Protein AF-C0INW4-F1 (afdb_monomer)

Structure (mmCIF, N/CA/C/O backbone):
data_AF-C0INW4-F1
#
_entry.id   AF-C0INW4-F1
#
loop_
_atom_site.group_PDB
_atom_site.id
_atom_site.type_symbol
_atom_site.label_atom_id
_atom_site.label_alt_id
_atom_site.label_comp_id
_atom_site.label_asym_id
_atom_site.label_entity_id
_atom_site.label_seq_id
_atom_site.pdbx_PDB_ins_code
_atom_site.Cartn_x
_atom_site.Cartn_y
_atom_site.Cartn_z
_atom_site.occupancy
_atom_site.B_iso_or_equiv
_atom_site.auth_seq_id
_atom_site.auth_comp_id
_atom_site.auth_asym_id
_atom_site.auth_atom_id
_atom_site.pdbx_PDB_model_num
ATOM 1 N N . MET A 1 1 ? 0.353 -2.258 -20.047 1.00 62.16 1 MET A N 1
ATOM 2 C CA . MET A 1 1 ? 0.015 -1.042 -19.272 1.00 62.16 1 MET A CA 1
ATOM 3 C C . MET A 1 1 ? -0.009 0.155 -20.218 1.00 62.16 1 MET A C 1
ATOM 5 O O . MET A 1 1 ? 0.878 0.231 -21.061 1.00 62.16 1 MET A O 1
ATOM 9 N N . LYS A 1 2 ? -1.030 1.025 -20.162 1.00 69.06 2 LYS A N 1
ATOM 10 C CA . LYS A 1 2 ? -1.242 2.133 -21.122 1.00 69.06 2 LYS A CA 1
ATOM 11 C C . LYS A 1 2 ? -0.985 3.474 -20.431 1.00 69.06 2 LYS A C 1
ATOM 13 O O . LYS A 1 2 ? -1.541 3.719 -19.368 1.00 69.06 2 LYS A O 1
ATOM 18 N N . ARG A 1 3 ? -0.172 4.354 -21.031 1.00 77.06 3 ARG A N 1
ATOM 19 C CA . ARG A 1 3 ? 0.042 5.707 -20.492 1.00 77.06 3 ARG A CA 1
ATOM 20 C C . ARG A 1 3 ? -1.269 6.502 -20.524 1.00 77.06 3 ARG A C 1
ATOM 22 O O . ARG A 1 3 ? -1.939 6.518 -21.553 1.00 77.06 3 ARG A O 1
ATOM 29 N N . SER A 1 4 ? -1.616 7.160 -19.418 1.00 83.56 4 SER A N 1
ATOM 30 C CA . SER A 1 4 ? -2.809 8.009 -19.307 1.00 83.56 4 SER A CA 1
ATOM 31 C C . SER A 1 4 ? -2.567 9.449 -19.776 1.00 83.56 4 SER A C 1
ATOM 33 O O . SER A 1 4 ? -3.519 10.127 -20.150 1.00 83.56 4 SER A O 1
ATOM 35 N N . ARG A 1 5 ? -1.307 9.915 -19.772 1.00 83.38 5 ARG A N 1
ATOM 36 C CA . ARG A 1 5 ? -0.873 11.262 -20.188 1.00 83.38 5 ARG A CA 1
ATOM 37 C C . ARG A 1 5 ? 0.486 11.213 -20.893 1.00 83.38 5 ARG A C 1
ATOM 39 O O . ARG A 1 5 ? 1.207 10.219 -20.782 1.00 83.38 5 ARG A O 1
ATOM 46 N N . VAL A 1 6 ? 0.836 12.284 -21.609 1.00 82.31 6 VAL A N 1
ATOM 47 C CA . VAL A 1 6 ? 2.097 12.392 -22.372 1.00 82.31 6 VAL A CA 1
ATOM 48 C C . VAL A 1 6 ? 3.337 12.370 -21.471 1.00 82.31 6 VAL A C 1
ATOM 50 O O . VAL A 1 6 ? 4.348 11.766 -21.820 1.00 82.31 6 VAL A O 1
ATOM 53 N N . ASP A 1 7 ? 3.223 12.955 -20.284 1.00 83.50 7 ASP A N 1
ATOM 54 C CA . ASP A 1 7 ? 4.246 13.076 -19.246 1.00 83.50 7 ASP A CA 1
ATOM 55 C C . ASP A 1 7 ? 4.192 11.934 -18.215 1.00 83.50 7 ASP A C 1
ATOM 57 O O . ASP A 1 7 ? 4.854 11.985 -17.182 1.00 83.50 7 ASP A O 1
ATOM 61 N N . HIS A 1 8 ? 3.420 10.876 -18.481 1.00 82.88 8 HIS A N 1
ATOM 62 C CA . HIS A 1 8 ? 3.312 9.741 -17.571 1.00 82.88 8 HIS A CA 1
ATOM 63 C C . HIS A 1 8 ? 4.620 8.926 -17.547 1.00 82.88 8 HIS A C 1
ATOM 65 O O . HIS A 1 8 ? 4.902 8.145 -18.462 1.00 82.88 8 HIS A O 1
ATOM 71 N N . VAL A 1 9 ? 5.413 9.110 -16.486 1.00 85.06 9 VAL A N 1
ATOM 72 C CA . VAL A 1 9 ? 6.723 8.4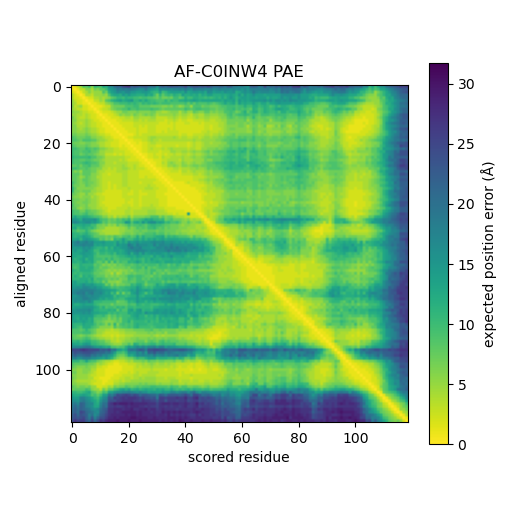58 -16.283 1.00 85.06 9 VAL A CA 1
ATOM 73 C C . VAL A 1 9 ? 6.674 7.200 -15.402 1.00 85.06 9 VAL A C 1
ATOM 75 O O . VAL A 1 9 ? 7.611 6.400 -15.425 1.00 85.06 9 VAL A O 1
ATOM 78 N N . GLY A 1 10 ? 5.588 7.000 -14.655 1.00 86.88 10 GLY A N 1
ATOM 79 C CA . GLY A 1 10 ? 5.431 5.907 -13.696 1.00 86.88 10 GLY A CA 1
ATOM 80 C C . GLY A 1 10 ? 4.123 5.995 -12.914 1.00 86.88 10 GLY A C 1
ATOM 81 O O . GLY A 1 10 ? 3.452 7.024 -12.950 1.00 86.88 10 GLY A O 1
ATOM 82 N N . GLU A 1 11 ? 3.804 4.944 -12.167 1.00 87.56 11 GLU A N 1
ATOM 83 C CA . GLU A 1 11 ? 2.643 4.879 -11.276 1.00 87.56 11 GLU A CA 1
ATOM 84 C C . GLU A 1 11 ? 3.060 4.790 -9.810 1.00 87.56 11 GLU A C 1
ATOM 86 O O . GLU A 1 11 ? 4.114 4.260 -9.468 1.00 87.56 11 GLU A O 1
ATOM 91 N N . ASN A 1 12 ? 2.191 5.286 -8.933 1.00 87.81 12 ASN A N 1
ATOM 92 C CA . ASN A 1 12 ? 2.275 5.029 -7.503 1.00 87.81 12 ASN A CA 1
ATOM 93 C C . ASN A 1 12 ? 1.213 3.997 -7.144 1.00 87.81 12 ASN A C 1
ATOM 95 O O . ASN A 1 12 ? 0.020 4.290 -7.200 1.00 87.81 12 ASN A O 1
ATOM 99 N N . VAL A 1 13 ? 1.651 2.802 -6.761 1.00 89.31 13 VAL A N 1
ATOM 100 C CA . VAL A 1 13 ? 0.772 1.786 -6.188 1.00 89.31 13 VAL A CA 1
ATOM 101 C C . VAL A 1 13 ? 0.826 1.928 -4.680 1.00 89.31 13 VAL A C 1
ATOM 103 O O . VAL A 1 13 ? 1.894 1.864 -4.073 1.00 89.31 13 VAL A O 1
ATOM 106 N N . ILE A 1 14 ? -0.332 2.140 -4.070 1.00 90.75 14 ILE A N 1
ATOM 107 C CA . ILE A 1 14 ? -0.453 2.258 -2.622 1.00 90.75 14 ILE A CA 1
ATOM 108 C C . ILE A 1 14 ? -1.189 1.030 -2.127 1.00 90.75 14 ILE A C 1
ATOM 110 O O . ILE A 1 14 ? -2.308 0.758 -2.558 1.00 90.75 14 ILE A O 1
ATOM 114 N N . VAL A 1 15 ? -0.537 0.276 -1.249 1.00 90.31 15 VAL A N 1
ATOM 115 C CA . VAL A 1 15 ? -1.112 -0.930 -0.657 1.00 90.31 15 VAL A CA 1
ATOM 116 C C . VAL A 1 15 ? -1.401 -0.635 0.802 1.00 90.31 15 VAL A C 1
ATOM 118 O O . VAL A 1 15 ? -0.503 -0.293 1.570 1.00 90.31 15 VAL A O 1
ATOM 121 N N . LEU A 1 16 ? -2.670 -0.759 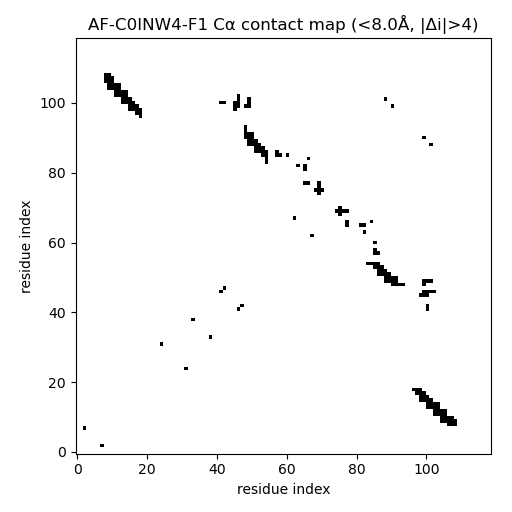1.169 1.00 89.69 16 LEU A N 1
ATOM 122 C CA . LEU A 1 16 ? -3.150 -0.613 2.531 1.00 89.69 16 LEU A CA 1
ATOM 123 C C . LEU A 1 16 ? -3.603 -1.982 3.031 1.00 89.69 16 LEU A C 1
ATOM 125 O O . LEU A 1 16 ? -4.510 -2.588 2.465 1.00 89.69 16 LEU A O 1
ATOM 129 N N . VAL A 1 17 ? -2.962 -2.459 4.092 1.00 87.44 17 VAL A N 1
ATOM 130 C CA . VAL A 1 17 ? -3.306 -3.707 4.769 1.00 87.44 17 VAL A CA 1
ATOM 131 C C . VAL A 1 17 ? -3.897 -3.356 6.125 1.00 87.44 17 VAL A C 1
ATOM 133 O O . VAL A 1 17 ? -3.231 -2.729 6.950 1.00 87.44 17 VAL A O 1
ATOM 136 N N . THR A 1 18 ? -5.143 -3.754 6.361 1.00 87.12 18 THR A N 1
ATOM 137 C CA . THR A 1 18 ? -5.850 -3.547 7.628 1.00 87.12 18 THR A CA 1
ATOM 138 C C . THR A 1 18 ? -6.219 -4.892 8.261 1.00 87.12 18 THR A C 1
ATOM 140 O O . THR A 1 18 ? -6.515 -5.845 7.543 1.00 87.12 18 THR A O 1
ATOM 143 N N . PRO A 1 19 ? -6.215 -5.001 9.604 1.00 85.81 19 PRO A N 1
ATOM 144 C CA . PRO A 1 19 ? -6.629 -6.225 10.300 1.00 85.81 19 PRO A CA 1
ATOM 145 C C . PRO A 1 19 ? -8.137 -6.491 10.174 1.00 85.81 19 PRO A C 1
ATOM 147 O O . PRO A 1 19 ? -8.583 -7.628 10.286 1.00 85.81 19 PRO A O 1
ATOM 150 N N . THR A 1 20 ? -8.920 -5.435 9.955 1.00 87.19 20 THR A N 1
ATOM 151 C CA . THR A 1 20 ? -10.371 -5.471 9.779 1.00 87.19 20 THR A CA 1
ATOM 152 C C . THR A 1 20 ? -10.745 -4.783 8.468 1.00 87.19 20 THR A C 1
ATOM 154 O O . THR A 1 20 ? -10.039 -3.853 8.058 1.00 87.19 20 THR A O 1
ATOM 157 N N . PRO A 1 21 ? -11.846 -5.186 7.811 1.00 89.88 21 PRO A N 1
ATOM 158 C CA . PRO A 1 21 ? -12.372 -4.462 6.658 1.00 89.88 21 PRO A CA 1
ATOM 159 C C . PRO A 1 21 ? -12.589 -2.978 6.972 1.00 89.88 21 PRO A C 1
ATOM 161 O O . PRO A 1 21 ? -12.989 -2.623 8.082 1.00 89.88 21 PRO A O 1
ATOM 164 N N . ILE A 1 22 ? -12.312 -2.115 5.996 1.00 89.56 22 ILE A N 1
ATOM 165 C CA . ILE A 1 22 ? -12.579 -0.679 6.100 1.00 89.56 22 ILE A CA 1
ATOM 166 C C . ILE A 1 22 ? -14.047 -0.450 5.751 1.00 89.56 22 ILE A C 1
ATOM 168 O O . ILE A 1 22 ? -14.507 -0.873 4.691 1.00 89.56 22 ILE A O 1
ATOM 172 N N . GLU A 1 23 ? -14.780 0.219 6.635 1.00 88.31 23 GLU A N 1
ATOM 173 C CA . GLU A 1 23 ? -16.181 0.555 6.399 1.00 88.31 23 GLU A CA 1
ATOM 174 C C . GLU A 1 23 ? -16.342 1.402 5.126 1.00 88.31 23 GLU A C 1
ATOM 176 O O . GLU A 1 23 ? -15.549 2.302 4.850 1.00 88.31 23 GLU A O 1
ATOM 181 N N . GLY A 1 24 ? -17.359 1.088 4.321 1.00 87.25 24 GLY A N 1
ATOM 182 C CA . GLY A 1 24 ? -17.617 1.776 3.053 1.00 87.25 24 GLY A CA 1
ATOM 183 C C . GLY A 1 24 ? -16.750 1.322 1.873 1.00 87.25 24 GLY A C 1
ATOM 184 O O . GLY A 1 24 ? -16.949 1.827 0.770 1.00 87.25 24 GLY A O 1
ATOM 185 N N . LEU A 1 25 ? -15.839 0.357 2.060 1.00 90.06 25 LEU A N 1
ATOM 186 C CA . LEU A 1 25 ? -15.090 -0.282 0.975 1.00 90.06 25 LEU A CA 1
ATOM 187 C C . LEU A 1 25 ? -15.416 -1.775 0.868 1.00 90.06 25 LEU A C 1
ATOM 189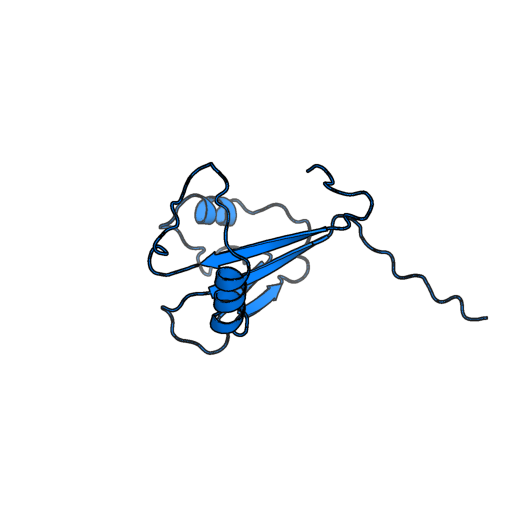 O O . LEU A 1 25 ? -15.387 -2.508 1.854 1.00 90.06 25 LEU A O 1
ATOM 193 N N . ALA A 1 26 ? -15.662 -2.245 -0.355 1.00 88.62 26 ALA A N 1
ATOM 194 C CA . ALA A 1 26 ? -15.847 -3.665 -0.654 1.00 88.62 26 ALA A CA 1
ATOM 195 C C . ALA A 1 26 ? -14.656 -4.232 -1.442 1.00 88.62 26 ALA A C 1
ATOM 197 O O . ALA A 1 26 ? -14.110 -3.569 -2.318 1.00 88.62 26 ALA A O 1
ATOM 198 N N . ILE A 1 27 ? -14.254 -5.479 -1.197 1.00 86.69 27 ILE A N 1
ATOM 199 C CA . ILE A 1 27 ? -13.268 -6.153 -2.057 1.00 86.69 27 ILE A CA 1
ATOM 200 C C . ILE A 1 27 ? -14.018 -6.681 -3.284 1.00 86.69 27 ILE A C 1
ATOM 202 O O . ILE A 1 27 ? -14.775 -7.644 -3.184 1.00 86.69 27 ILE A O 1
ATOM 206 N N . THR A 1 28 ? -13.848 -6.020 -4.429 1.00 89.56 28 THR A N 1
ATOM 207 C CA . THR A 1 28 ? -14.503 -6.376 -5.700 1.00 89.56 28 THR A CA 1
ATOM 208 C C . THR A 1 28 ? -13.506 -6.299 -6.856 1.00 89.56 28 THR A C 1
ATOM 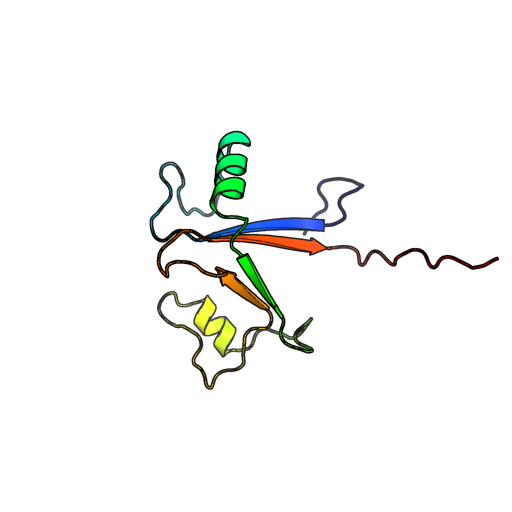210 O O . THR A 1 28 ? -12.404 -5.775 -6.701 1.00 89.56 28 THR A O 1
ATOM 213 N N . ASP A 1 29 ? -13.898 -6.789 -8.029 1.00 88.75 29 ASP A N 1
ATOM 214 C CA . ASP A 1 29 ? -13.146 -6.651 -9.280 1.00 88.75 29 ASP A CA 1
ATOM 215 C C . ASP A 1 29 ? -13.256 -5.244 -9.905 1.00 88.75 29 ASP A C 1
ATOM 217 O O . ASP A 1 29 ? -12.626 -4.961 -10.927 1.00 88.75 29 ASP A O 1
ATOM 221 N N . LYS A 1 30 ? -14.035 -4.341 -9.293 1.00 90.19 30 LYS A N 1
ATOM 222 C CA . LYS A 1 30 ? -14.265 -2.975 -9.769 1.00 90.19 30 LYS A CA 1
ATOM 223 C C . LYS A 1 30 ? -13.532 -1.948 -8.915 1.00 90.19 30 LYS A C 1
ATOM 225 O O . LYS A 1 30 ? -13.511 -2.006 -7.686 1.00 90.19 30 LYS A O 1
ATOM 230 N N . ALA A 1 31 ? -12.989 -0.938 -9.592 1.00 90.19 31 ALA A N 1
ATOM 231 C CA . ALA A 1 31 ? -12.410 0.222 -8.932 1.00 90.19 31 ALA A CA 1
ATOM 232 C C . ALA A 1 31 ? -13.489 1.003 -8.162 1.00 90.19 31 ALA A C 1
ATOM 234 O O . ALA A 1 31 ? -14.561 1.291 -8.696 1.00 90.19 31 ALA A O 1
ATOM 235 N N . GLN A 1 32 ? -13.178 1.382 -6.923 1.00 91.94 32 GLN A N 1
ATOM 236 C CA . GLN A 1 32 ? -13.994 2.275 -6.099 1.00 91.94 32 GLN A CA 1
ATOM 237 C C . GLN A 1 32 ? -13.274 3.609 -5.941 1.00 91.94 32 GLN A C 1
ATOM 239 O O . GLN A 1 32 ? -12.056 3.650 -5.762 1.00 91.94 32 GLN A O 1
ATOM 244 N N . ARG A 1 33 ? -14.022 4.711 -6.036 1.00 91.31 33 ARG A N 1
ATOM 245 C CA . ARG A 1 33 ? -13.459 6.052 -5.877 1.00 91.31 33 ARG A CA 1
ATOM 246 C C . ARG A 1 33 ? -13.300 6.367 -4.392 1.00 91.31 33 ARG A C 1
ATOM 248 O O . ARG A 1 33 ? -14.266 6.282 -3.643 1.00 91.31 33 ARG A O 1
ATOM 255 N N . LEU A 1 34 ? -12.098 6.778 -4.008 1.00 91.00 34 LEU A N 1
ATOM 256 C CA . LEU A 1 34 ? -11.785 7.299 -2.681 1.00 91.00 34 LEU A CA 1
ATOM 257 C C . LEU A 1 34 ? -11.735 8.832 -2.736 1.00 91.00 34 LEU A C 1
ATOM 259 O O . LEU A 1 34 ? -11.345 9.390 -3.764 1.00 91.00 34 LEU A O 1
ATOM 263 N N . SER A 1 35 ? -12.144 9.512 -1.663 1.00 93.31 35 SER A N 1
ATOM 264 C CA . SER A 1 35 ? -11.952 10.961 -1.551 1.00 93.31 35 SER A CA 1
ATOM 265 C C . SER A 1 35 ? -10.502 11.282 -1.177 1.00 93.31 35 SER A C 1
ATOM 267 O O . SER A 1 35 ? -9.847 10.529 -0.450 1.00 93.31 35 SER A O 1
ATOM 269 N N . ASP A 1 36 ? -10.012 12.429 -1.645 1.00 93.06 36 ASP A N 1
ATOM 270 C CA . ASP A 1 36 ? -8.644 12.874 -1.360 1.00 93.06 36 ASP A CA 1
ATOM 271 C C . ASP A 1 36 ? -8.432 13.113 0.146 1.00 93.06 36 ASP A C 1
ATOM 273 O O . ASP A 1 36 ? -7.364 12.825 0.682 1.00 93.06 36 ASP A O 1
ATOM 277 N N . GLU A 1 37 ? -9.471 13.568 0.853 1.00 94.31 37 GLU A N 1
ATOM 278 C CA . GLU A 1 37 ? -9.455 13.804 2.302 1.00 94.31 37 GLU A CA 1
ATOM 279 C C . GLU A 1 37 ? -9.290 12.506 3.099 1.00 94.31 37 GLU A C 1
ATOM 281 O O . GLU A 1 37 ? -8.440 12.420 3.989 1.00 94.31 37 GLU A O 1
ATOM 286 N N . THR A 1 38 ? -10.069 11.471 2.761 1.00 91.56 38 THR A N 1
ATOM 287 C CA . THR A 1 38 ? -9.962 10.158 3.406 1.00 91.56 38 THR A CA 1
ATOM 288 C C . THR A 1 38 ? -8.591 9.550 3.146 1.00 91.56 38 THR A C 1
ATOM 290 O O . THR A 1 38 ? -7.954 9.032 4.065 1.00 91.56 38 THR A O 1
ATOM 293 N N . PHE A 1 39 ? -8.104 9.665 1.912 1.00 91.50 39 PHE A N 1
ATOM 294 C CA . PHE A 1 39 ? -6.786 9.174 1.550 1.00 91.50 39 PHE A CA 1
ATOM 295 C C . PHE A 1 39 ? -5.661 9.887 2.326 1.00 91.50 39 PHE A C 1
ATOM 297 O O . PHE A 1 39 ? -4.800 9.225 2.911 1.00 91.50 39 PHE A O 1
ATOM 304 N N . ALA A 1 40 ? -5.698 11.220 2.405 1.00 92.25 40 ALA A N 1
ATOM 305 C CA . ALA A 1 40 ? -4.708 12.010 3.134 1.00 92.25 40 ALA A CA 1
ATOM 306 C C . ALA A 1 40 ? -4.678 11.674 4.635 1.00 92.25 40 ALA A C 1
ATOM 308 O O . ALA A 1 40 ? -3.604 11.619 5.244 1.00 92.25 40 ALA A O 1
ATOM 309 N N . LEU A 1 41 ? -5.844 11.406 5.235 1.00 91.88 41 LEU A N 1
ATOM 310 C CA . LEU A 1 41 ? -5.935 10.962 6.624 1.00 91.88 41 LEU A CA 1
ATOM 311 C C . LEU A 1 41 ? -5.222 9.619 6.827 1.00 91.88 41 LEU A C 1
ATOM 313 O O . LEU A 1 41 ? -4.408 9.490 7.740 1.00 91.88 41 LEU A O 1
ATOM 317 N N . TRP A 1 42 ? -5.479 8.636 5.962 1.00 91.06 42 TRP A N 1
ATOM 318 C CA . TRP A 1 42 ? -4.842 7.319 6.044 1.00 91.06 42 TRP A CA 1
ATOM 319 C C . TRP A 1 42 ? -3.330 7.386 5.849 1.00 91.06 42 TRP A C 1
ATOM 321 O O . TRP A 1 42 ? -2.584 6.744 6.590 1.00 91.06 42 TRP A O 1
ATOM 331 N N . GLU A 1 43 ? -2.863 8.196 4.899 1.00 89.69 43 GLU A N 1
ATOM 332 C CA . GLU A 1 43 ? -1.433 8.400 4.670 1.00 89.69 43 GLU A CA 1
ATOM 333 C C . GLU A 1 43 ? -0.750 8.985 5.912 1.00 89.69 43 GLU A C 1
ATOM 335 O O . GLU A 1 43 ? 0.276 8.466 6.357 1.00 89.69 43 GLU A O 1
ATOM 340 N N . LYS A 1 44 ? -1.357 10.003 6.535 1.00 88.50 44 LYS A N 1
ATOM 341 C CA . LYS A 1 44 ? -0.842 10.602 7.771 1.00 88.50 44 LYS A CA 1
ATOM 342 C C . LYS A 1 44 ? -0.833 9.610 8.937 1.00 88.50 44 LYS A C 1
ATOM 344 O O . LYS A 1 44 ? 0.113 9.604 9.724 1.00 88.50 44 LYS A O 1
ATOM 349 N N . SER A 1 45 ? -1.872 8.787 9.062 1.00 85.88 45 SER A N 1
ATOM 350 C CA . SER A 1 45 ? -2.021 7.846 10.174 1.00 85.88 45 SER A CA 1
ATOM 351 C C . SER A 1 45 ? -1.118 6.616 10.059 1.00 85.88 45 SER A C 1
ATOM 353 O O . SER A 1 45 ? -0.646 6.124 11.084 1.00 85.88 45 SER A O 1
ATOM 355 N N . TRP A 1 46 ? -0.876 6.106 8.846 1.00 86.44 46 TRP A N 1
ATOM 356 C CA . TRP A 1 46 ? -0.263 4.783 8.649 1.00 86.44 46 TRP A CA 1
ATOM 357 C C . TRP A 1 46 ? 0.980 4.774 7.748 1.00 86.44 46 TRP A C 1
ATOM 359 O O . TRP A 1 46 ? 1.742 3.808 7.794 1.00 86.44 46 TRP A O 1
ATOM 369 N N . GLY A 1 47 ? 1.233 5.832 6.970 1.00 78.75 47 GLY A N 1
ATOM 370 C CA . GLY A 1 47 ? 2.339 5.884 6.003 1.00 78.75 47 GLY A CA 1
ATOM 371 C C . GLY A 1 47 ? 3.727 6.103 6.618 1.00 78.75 47 GLY A C 1
ATOM 372 O O . GLY A 1 47 ? 4.729 5.652 6.071 1.00 78.75 47 GLY A O 1
ATOM 373 N N . ALA A 1 48 ? 3.823 6.741 7.790 1.00 73.00 48 ALA A N 1
ATOM 374 C CA . ALA A 1 48 ? 5.114 7.052 8.422 1.00 73.00 48 ALA A CA 1
ATOM 375 C C . ALA A 1 48 ? 5.828 5.832 9.041 1.00 73.00 48 ALA A C 1
ATOM 377 O O . ALA A 1 48 ? 6.981 5.928 9.461 1.00 73.00 48 ALA A O 1
ATOM 378 N N . GLN A 1 49 ? 5.150 4.686 9.140 1.00 71.19 49 GLN A N 1
ATOM 379 C CA . GLN A 1 49 ? 5.615 3.547 9.933 1.00 71.19 49 GLN A CA 1
ATOM 380 C C . GLN A 1 49 ? 6.166 2.395 9.092 1.00 71.19 49 GLN A C 1
ATOM 382 O O . GLN A 1 49 ? 6.312 1.300 9.623 1.00 71.19 49 GLN A O 1
ATOM 387 N N . THR A 1 50 ? 6.488 2.589 7.812 1.00 78.44 50 THR A N 1
ATOM 388 C CA . THR A 1 50 ? 6.928 1.486 6.940 1.00 78.44 50 THR A CA 1
ATOM 389 C C . THR A 1 50 ? 8.428 1.481 6.674 1.00 78.44 50 THR A C 1
ATOM 391 O O . THR A 1 50 ? 9.029 2.505 6.360 1.00 78.44 50 THR A O 1
ATOM 394 N N . GLY A 1 51 ? 9.044 0.311 6.793 1.00 80.94 51 GLY A N 1
ATOM 395 C CA . GLY A 1 51 ? 10.386 -0.005 6.331 1.00 80.94 51 GLY A CA 1
ATOM 396 C C . GLY A 1 51 ? 10.332 -0.874 5.079 1.00 80.94 51 GLY A C 1
ATOM 397 O O . GLY A 1 51 ? 9.318 -1.512 4.792 1.00 80.94 51 GLY A O 1
ATOM 398 N N . ARG A 1 52 ? 11.441 -0.890 4.343 1.00 84.69 52 ARG A N 1
ATOM 399 C CA . ARG A 1 52 ? 11.631 -1.665 3.118 1.00 84.69 52 ARG A CA 1
ATOM 400 C C . ARG A 1 52 ? 12.982 -2.366 3.198 1.00 84.69 52 ARG A C 1
ATOM 402 O O . ARG A 1 52 ? 13.981 -1.710 3.485 1.00 84.69 52 ARG A O 1
ATOM 409 N N . LEU A 1 53 ? 13.000 -3.671 2.966 1.00 81.88 53 LEU A N 1
ATOM 410 C CA . LEU A 1 53 ? 14.212 -4.464 2.785 1.00 81.88 53 LEU A CA 1
ATOM 411 C C . LEU A 1 53 ? 14.205 -4.996 1.359 1.00 81.88 53 LEU A C 1
ATOM 413 O O . LEU A 1 53 ? 13.212 -5.571 0.923 1.00 81.88 53 LEU A O 1
ATOM 417 N N . GLU A 1 54 ? 15.307 -4.798 0.651 1.00 79.75 54 GLU A N 1
ATOM 418 C CA . GLU A 1 54 ? 15.527 -5.373 -0.671 1.00 79.75 54 GLU A CA 1
ATOM 419 C C . GLU A 1 54 ? 16.528 -6.512 -0.563 1.00 79.75 54 GLU A C 1
ATOM 421 O O . GLU A 1 54 ? 17.564 -6.383 0.096 1.00 79.75 54 GLU A O 1
ATOM 426 N N . MET A 1 55 ? 16.245 -7.615 -1.243 1.00 77.38 55 MET A N 1
ATOM 427 C CA . MET A 1 55 ? 17.201 -8.691 -1.409 1.00 77.38 55 MET A CA 1
ATOM 428 C C . MET A 1 55 ? 18.346 -8.203 -2.293 1.00 77.38 55 MET A C 1
ATOM 430 O O . MET A 1 55 ? 18.144 -7.697 -3.402 1.00 77.38 55 MET A O 1
ATOM 434 N N . THR A 1 56 ? 19.579 -8.404 -1.832 1.00 72.06 56 THR A N 1
ATOM 435 C CA . THR A 1 56 ? 20.766 -8.133 -2.642 1.00 72.06 56 THR A CA 1
ATOM 436 C C . THR A 1 56 ? 20.692 -8.942 -3.939 1.00 72.06 56 THR A C 1
ATOM 438 O O . THR A 1 56 ? 20.564 -10.166 -3.915 1.00 72.06 56 THR A O 1
ATOM 441 N N . ASN A 1 57 ? 20.760 -8.262 -5.086 1.00 69.25 57 ASN A N 1
ATOM 442 C CA . ASN A 1 57 ? 20.617 -8.865 -6.418 1.00 69.25 57 ASN A CA 1
ATOM 443 C C . ASN A 1 57 ? 19.262 -9.574 -6.646 1.00 69.25 57 ASN A C 1
ATOM 445 O O . ASN A 1 57 ? 19.207 -10.590 -7.347 1.00 69.25 57 ASN A O 1
ATOM 449 N N . GLY A 1 58 ? 18.182 -9.095 -6.018 1.00 68.38 58 GLY A N 1
ATOM 450 C CA . GLY A 1 58 ? 16.818 -9.593 -6.229 1.00 68.38 58 GLY A CA 1
ATOM 451 C C . GLY A 1 58 ? 16.136 -9.056 -7.488 1.00 68.38 58 GLY A C 1
ATOM 452 O O . GLY A 1 58 ? 15.310 -9.754 -8.069 1.00 68.38 58 GLY A O 1
ATOM 453 N N . GLU A 1 59 ? 16.511 -7.854 -7.937 1.00 69.75 59 GLU A N 1
ATOM 454 C CA . GLU A 1 59 ? 15.857 -7.167 -9.055 1.00 69.75 59 GLU A CA 1
ATOM 455 C C . GLU A 1 59 ? 15.786 -8.018 -10.331 1.00 69.75 59 GLU A C 1
ATOM 457 O O . GLU A 1 59 ? 16.776 -8.593 -10.787 1.00 69.75 59 GLU A O 1
ATOM 462 N N . GLY A 1 60 ? 14.597 -8.060 -10.938 1.00 71.94 60 GLY A N 1
ATOM 463 C CA . GLY A 1 60 ? 14.366 -8.714 -12.227 1.00 71.94 60 GLY A CA 1
ATOM 464 C C . GLY A 1 60 ? 14.355 -10.243 -12.183 1.00 71.94 60 GLY A C 1
ATOM 465 O O . GLY A 1 60 ? 14.168 -10.869 -13.228 1.00 71.94 60 GLY A O 1
ATOM 466 N N . LYS A 1 61 ? 14.524 -10.863 -11.008 1.00 78.50 61 LYS A N 1
ATOM 467 C CA . LYS A 1 61 ? 14.377 -12.313 -10.871 1.00 78.50 61 LYS A CA 1
ATOM 468 C C . LYS A 1 61 ? 12.902 -12.716 -10.986 1.00 78.50 61 LYS A C 1
ATOM 470 O O . LYS A 1 61 ? 12.018 -11.974 -10.557 1.00 78.50 61 LYS A O 1
ATOM 475 N N . PRO A 1 62 ? 12.600 -13.895 -11.549 1.00 82.31 62 PRO A N 1
ATOM 476 C CA . PRO A 1 62 ? 11.247 -14.427 -11.498 1.00 82.31 62 PRO A CA 1
ATOM 477 C C . PRO A 1 62 ? 10.865 -14.759 -10.051 1.00 82.31 62 PRO A C 1
ATOM 479 O O . PRO A 1 62 ? 11.719 -15.154 -9.256 1.00 82.31 62 PRO A O 1
ATOM 482 N N . TRP A 1 63 ? 9.574 -14.654 -9.728 1.00 82.38 63 TRP A N 1
ATOM 483 C CA . TRP A 1 63 ? 9.056 -15.186 -8.468 1.00 82.38 63 TRP A CA 1
ATOM 484 C C . TRP A 1 63 ? 9.294 -16.692 -8.393 1.00 82.38 63 TRP A C 1
ATOM 486 O O . TRP A 1 63 ? 8.967 -17.440 -9.327 1.00 82.38 63 TRP A O 1
ATOM 496 N N . THR A 1 64 ? 9.835 -17.123 -7.263 1.00 86.88 64 THR A N 1
ATOM 497 C CA . THR A 1 64 ? 10.003 -18.523 -6.894 1.00 86.88 64 THR A CA 1
ATOM 498 C C . THR A 1 64 ? 8.644 -19.212 -6.770 1.00 86.88 64 THR A C 1
ATOM 500 O O . THR A 1 64 ? 7.588 -18.581 -6.657 1.00 86.88 64 THR A O 1
ATOM 503 N N . ARG A 1 65 ? 8.647 -20.547 -6.804 1.00 88.00 65 ARG A N 1
ATOM 504 C CA . ARG A 1 65 ? 7.419 -21.329 -6.613 1.00 88.00 65 ARG A CA 1
ATOM 505 C C . ARG A 1 65 ? 6.828 -21.089 -5.221 1.00 88.00 65 ARG A C 1
ATOM 507 O O . ARG A 1 65 ? 5.621 -20.941 -5.096 1.00 88.00 65 ARG A O 1
ATOM 514 N N . GLN A 1 66 ? 7.685 -21.005 -4.210 1.00 88.50 66 GLN A N 1
ATOM 515 C CA . GLN A 1 66 ? 7.326 -20.776 -2.815 1.00 88.50 66 GLN A CA 1
ATOM 516 C C . GLN A 1 66 ? 6.651 -19.413 -2.633 1.00 88.50 66 GLN A C 1
ATOM 518 O O . GLN A 1 66 ? 5.584 -19.347 -2.028 1.00 88.50 66 GLN A O 1
ATOM 523 N N . GLU A 1 67 ? 7.200 -18.350 -3.236 1.00 84.38 67 GLU A N 1
ATOM 524 C CA . GLU A 1 67 ? 6.577 -17.017 -3.237 1.00 84.38 67 GLU A CA 1
ATOM 525 C C . GLU A 1 67 ? 5.196 -17.038 -3.905 1.00 84.38 67 GLU A C 1
ATOM 527 O O . GLU A 1 67 ? 4.240 -16.484 -3.366 1.00 84.38 67 GLU A O 1
ATOM 532 N N . LYS A 1 68 ? 5.061 -17.716 -5.053 1.00 84.69 68 LYS A N 1
ATOM 533 C CA . LYS A 1 68 ? 3.766 -17.848 -5.744 1.00 84.69 68 LYS A CA 1
ATOM 534 C C . LYS A 1 68 ? 2.742 -18.608 -4.904 1.00 84.69 68 LYS A C 1
ATOM 536 O O . LYS A 1 68 ? 1.585 -18.207 -4.848 1.00 84.69 68 LYS A O 1
ATOM 541 N N . GLU A 1 69 ? 3.156 -19.692 -4.254 1.00 86.62 69 GLU A N 1
ATOM 542 C CA . GLU A 1 69 ? 2.282 -20.503 -3.404 1.00 86.62 69 GLU A CA 1
ATOM 543 C C . GLU A 1 69 ? 1.851 -19.750 -2.139 1.00 86.62 69 GLU A C 1
ATOM 545 O O . GLU A 1 69 ? 0.684 -19.834 -1.759 1.00 86.62 69 GLU A O 1
ATOM 550 N N . ALA A 1 70 ? 2.757 -18.993 -1.511 1.00 85.06 70 ALA A N 1
ATOM 551 C CA . ALA A 1 70 ? 2.434 -18.134 -0.371 1.00 85.06 70 ALA A CA 1
ATOM 552 C C . ALA A 1 70 ? 1.515 -16.967 -0.776 1.00 85.06 70 ALA A C 1
ATOM 554 O O . ALA A 1 70 ? 0.584 -16.627 -0.056 1.00 85.06 70 ALA A O 1
ATOM 555 N N . GLY A 1 71 ? 1.718 -16.388 -1.964 1.00 80.94 71 GLY A N 1
ATOM 556 C CA . GLY A 1 71 ? 0.854 -15.326 -2.487 1.00 80.94 71 GLY A CA 1
ATOM 557 C C . GLY A 1 71 ? -0.545 -15.801 -2.904 1.00 80.94 71 GLY A C 1
ATOM 558 O O . GLY A 1 71 ? -1.495 -15.026 -2.840 1.00 80.94 71 GLY A O 1
ATOM 559 N N . ALA A 1 72 ? -0.690 -17.060 -3.329 1.00 82.75 72 ALA A N 1
ATOM 560 C CA . ALA A 1 72 ? -1.966 -17.619 -3.784 1.00 82.75 72 ALA A CA 1
ATOM 561 C C . ALA A 1 72 ? -2.852 -18.154 -2.645 1.00 82.75 72 ALA A C 1
ATOM 563 O O . ALA A 1 72 ? -4.065 -18.270 -2.822 1.00 82.75 72 ALA A O 1
ATOM 564 N N . ASN A 1 73 ? -2.270 -18.502 -1.494 1.00 77.56 73 ASN A N 1
ATOM 565 C CA . ASN A 1 73 ? -2.987 -19.081 -0.361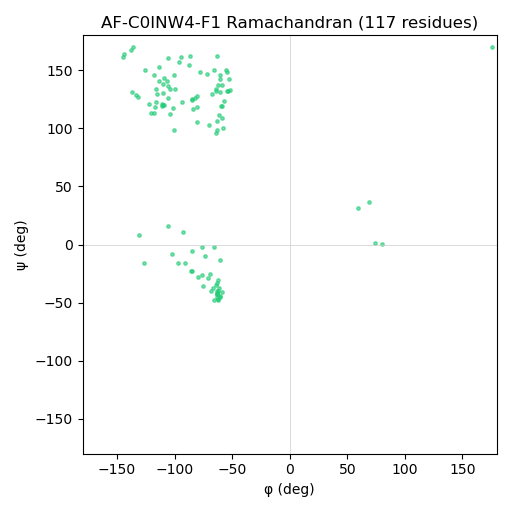 1.00 77.56 73 ASN A CA 1
ATOM 566 C C . ASN A 1 73 ? -2.838 -18.197 0.884 1.00 77.56 73 ASN A C 1
ATOM 568 O O . ASN A 1 73 ? -1.770 -18.139 1.484 1.00 77.56 73 ASN A O 1
ATOM 572 N N . SER A 1 74 ? -3.944 -17.599 1.335 1.00 69.31 74 SER A N 1
ATOM 573 C CA . SER A 1 74 ? -3.996 -16.693 2.494 1.00 69.31 74 SER A CA 1
ATOM 574 C C . SER A 1 74 ? -3.568 -17.314 3.832 1.00 69.31 74 SER A C 1
ATOM 576 O O . SER A 1 74 ? -3.349 -16.585 4.796 1.00 69.31 74 SER A O 1
ATOM 578 N N . THR A 1 75 ? -3.447 -18.642 3.910 1.00 77.69 75 THR A N 1
ATOM 579 C CA . THR A 1 75 ? -3.016 -19.373 5.116 1.00 77.69 75 THR A CA 1
ATOM 580 C C . THR A 1 75 ? -1.566 -19.850 5.062 1.00 77.69 75 THR A C 1
ATOM 582 O O . THR A 1 75 ? -1.039 -20.328 6.068 1.00 77.69 75 THR A O 1
ATOM 585 N N . ARG A 1 76 ? -0.897 -19.723 3.910 1.00 81.75 76 ARG A N 1
ATOM 586 C CA . ARG A 1 76 ? 0.500 -20.119 3.748 1.00 81.75 76 ARG A CA 1
ATOM 587 C C . ARG A 1 76 ? 1.403 -18.893 3.802 1.00 81.75 76 ARG A C 1
ATOM 589 O O . ARG A 1 76 ? 1.392 -18.067 2.899 1.00 81.75 76 ARG A O 1
ATOM 596 N N . SER A 1 77 ? 2.281 -18.862 4.792 1.00 82.25 77 SER A N 1
ATOM 597 C CA . SER A 1 77 ? 3.422 -17.943 4.819 1.00 82.25 77 SER A CA 1
ATOM 598 C C . SER A 1 77 ? 4.681 -18.620 4.284 1.00 82.25 77 SER A C 1
ATOM 600 O O . SER A 1 77 ? 4.790 -19.849 4.324 1.00 82.25 77 SER A O 1
ATOM 602 N N . LEU A 1 78 ? 5.639 -17.813 3.818 1.00 82.31 78 LEU A N 1
ATOM 603 C CA . LEU A 1 78 ? 6.994 -18.295 3.559 1.00 82.31 78 LEU A CA 1
ATOM 604 C C . LEU A 1 78 ? 7.632 -18.784 4.860 1.00 82.31 78 LEU A C 1
ATOM 606 O O . LEU A 1 78 ? 7.498 -18.143 5.907 1.00 82.31 78 LEU A O 1
ATOM 610 N N . LYS A 1 79 ? 8.310 -19.922 4.780 1.00 85.50 79 LYS A N 1
ATOM 611 C CA . LYS A 1 79 ? 9.081 -20.498 5.882 1.00 85.50 79 LYS A CA 1
ATOM 612 C C . LYS A 1 79 ? 10.499 -19.934 5.902 1.00 85.50 79 LYS A C 1
ATOM 614 O O . LYS A 1 79 ? 10.981 -19.397 4.911 1.00 85.50 79 LYS A O 1
ATOM 619 N N . GLU A 1 80 ? 11.170 -20.079 7.039 1.00 81.19 80 GLU A N 1
ATOM 620 C CA . GLU A 1 80 ? 12.543 -19.596 7.239 1.00 81.19 80 GLU A CA 1
ATOM 621 C C . GLU A 1 80 ? 13.564 -20.270 6.305 1.00 81.19 80 GLU A C 1
ATOM 623 O O . GLU A 1 80 ? 14.538 -19.641 5.904 1.00 81.19 80 GLU A O 1
ATOM 628 N N . ASP A 1 81 ? 13.327 -21.529 5.928 1.00 85.19 81 ASP A N 1
ATOM 629 C CA . ASP A 1 81 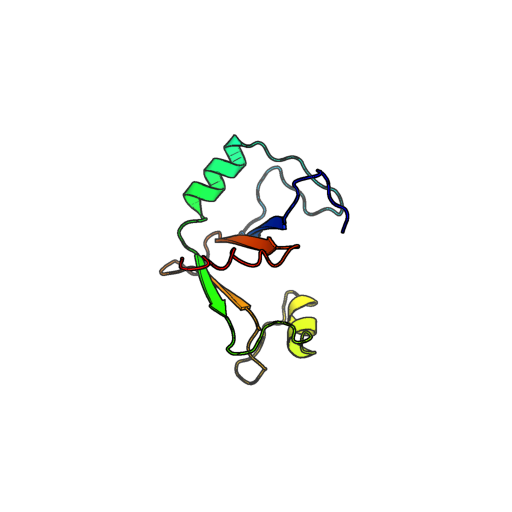? 14.171 -22.308 5.017 1.00 85.19 81 ASP A CA 1
ATOM 630 C C . ASP A 1 81 ? 13.862 -22.062 3.529 1.00 85.19 81 ASP A C 1
ATOM 632 O O . ASP A 1 81 ? 14.565 -22.570 2.650 1.00 85.19 81 ASP A O 1
ATOM 636 N N . GLU A 1 82 ? 12.821 -21.283 3.223 1.00 86.00 82 GLU A N 1
ATOM 637 C CA . GLU A 1 82 ? 12.461 -20.917 1.857 1.00 86.00 82 GLU A CA 1
ATOM 638 C C . GLU A 1 82 ? 13.218 -19.654 1.400 1.00 86.00 82 GLU A C 1
ATOM 640 O O . GLU A 1 82 ? 13.618 -18.823 2.219 1.00 86.00 82 GLU A O 1
ATOM 645 N N . PRO A 1 83 ? 13.434 -19.473 0.081 1.00 82.00 83 PRO A N 1
ATOM 646 C CA . PRO A 1 83 ? 14.099 -18.281 -0.432 1.00 82.00 83 PRO A CA 1
ATOM 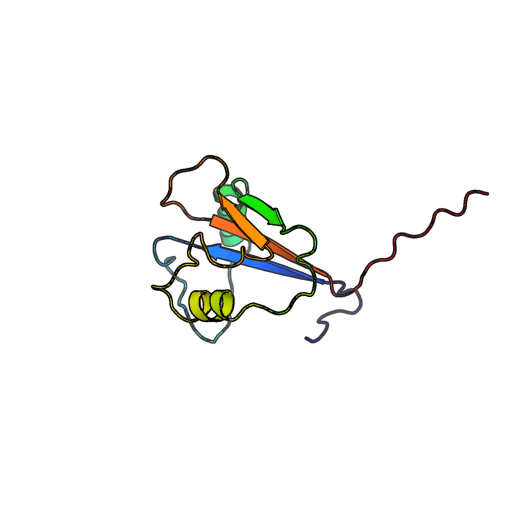647 C C . PRO A 1 83 ? 13.413 -16.997 0.043 1.00 82.00 83 PRO A C 1
ATOM 649 O O . PRO A 1 83 ? 12.194 -16.855 -0.074 1.00 82.00 83 PRO A O 1
ATOM 652 N N . ALA A 1 84 ? 14.211 -16.051 0.544 1.00 78.75 84 ALA A N 1
ATOM 653 C CA . ALA A 1 84 ? 13.703 -14.760 0.982 1.00 78.75 84 ALA A CA 1
ATOM 654 C C . ALA A 1 84 ? 13.025 -14.009 -0.184 1.00 78.75 84 ALA A C 1
ATOM 656 O O . ALA A 1 84 ? 13.536 -14.051 -1.310 1.00 78.75 84 ALA A O 1
ATOM 657 N N . PRO A 1 85 ? 11.920 -13.285 0.080 1.00 79.62 85 PRO A N 1
ATOM 658 C CA . PRO A 1 85 ? 11.303 -12.414 -0.906 1.00 79.62 85 PRO A CA 1
ATOM 659 C C . PRO A 1 85 ? 12.288 -11.409 -1.482 1.00 79.62 85 PRO A C 1
ATOM 661 O O . PRO A 1 85 ? 13.156 -10.898 -0.771 1.00 79.62 85 PRO A O 1
ATOM 664 N N . GLN A 1 86 ? 12.083 -11.041 -2.746 1.00 82.12 86 GLN A N 1
ATOM 665 C CA . GLN A 1 86 ? 12.874 -9.978 -3.374 1.00 82.12 86 GLN A CA 1
ATOM 666 C C . GLN A 1 86 ? 12.759 -8.650 -2.624 1.00 82.12 86 GLN A C 1
ATOM 668 O O . GLN A 1 86 ? 13.762 -7.974 -2.428 1.00 82.12 86 GLN A O 1
ATOM 673 N N . THR A 1 87 ? 11.554 -8.308 -2.171 1.00 82.44 87 THR A N 1
ATOM 674 C CA . THR A 1 87 ? 11.282 -7.077 -1.433 1.00 82.44 87 THR A CA 1
ATOM 675 C C . THR A 1 87 ? 10.360 -7.382 -0.262 1.00 82.44 87 THR A C 1
ATOM 677 O O . THR A 1 87 ? 9.311 -8.002 -0.435 1.00 82.44 87 THR A O 1
ATOM 680 N N . ILE A 1 88 ? 10.716 -6.902 0.928 1.00 83.62 88 ILE A N 1
ATOM 681 C CA . ILE A 1 88 ? 9.881 -6.980 2.127 1.00 83.62 88 ILE A CA 1
ATOM 682 C C . ILE A 1 88 ? 9.528 -5.565 2.562 1.00 83.62 88 ILE A C 1
ATOM 684 O O . ILE A 1 88 ? 10.407 -4.762 2.875 1.00 83.62 88 ILE A O 1
ATOM 688 N N . TYR A 1 89 ? 8.232 -5.283 2.650 1.00 84.88 89 TYR A N 1
ATOM 689 C CA . TYR A 1 89 ? 7.728 -4.110 3.352 1.00 84.88 89 TYR A CA 1
ATOM 690 C C . TYR A 1 89 ? 7.254 -4.522 4.743 1.00 84.88 89 TYR A C 1
ATOM 692 O O . TYR A 1 89 ? 6.563 -5.526 4.898 1.00 84.88 89 TYR A O 1
ATOM 700 N N . TYR A 1 90 ? 7.628 -3.759 5.763 1.00 79.25 90 TYR A N 1
ATOM 701 C CA . TYR A 1 90 ? 7.325 -4.096 7.153 1.00 79.25 90 TYR A CA 1
ATOM 702 C C . TYR A 1 90 ? 7.047 -2.844 7.977 1.00 79.25 90 TYR A C 1
ATOM 704 O O . TYR A 1 90 ? 7.426 -1.740 7.596 1.00 79.25 90 TYR A O 1
ATOM 712 N N . ARG A 1 91 ? 6.404 -2.997 9.135 1.00 77.38 91 ARG A N 1
ATOM 713 C CA . ARG A 1 91 ? 6.151 -1.879 10.050 1.00 77.38 91 ARG A CA 1
ATOM 714 C C . ARG A 1 91 ? 7.369 -1.649 10.957 1.00 77.38 91 ARG A C 1
ATOM 716 O O . ARG A 1 91 ? 7.810 -2.568 11.644 1.00 77.38 91 ARG A O 1
ATOM 723 N N . ARG A 1 92 ? 7.924 -0.436 10.989 1.00 72.56 92 ARG A N 1
ATOM 724 C CA . ARG A 1 92 ? 9.024 -0.046 11.887 1.00 72.56 92 ARG A CA 1
ATOM 725 C C . ARG A 1 92 ? 8.462 0.279 13.273 1.00 72.56 92 ARG A C 1
ATOM 727 O O . ARG A 1 92 ? 7.685 1.215 13.417 1.00 72.56 92 ARG A O 1
ATOM 734 N N . GLY A 1 93 ? 8.885 -0.477 14.289 1.00 66.38 93 GLY A N 1
ATOM 735 C CA . GLY A 1 93 ? 8.711 -0.114 15.703 1.00 66.38 93 GLY A CA 1
ATOM 736 C C . GLY A 1 93 ? 7.277 -0.132 16.242 1.00 66.38 93 GLY A C 1
ATOM 737 O O . GLY A 1 93 ? 6.941 0.729 17.048 1.00 66.38 93 GLY A O 1
ATOM 738 N N . ALA A 1 94 ? 6.416 -1.062 15.815 1.00 59.69 94 ALA A N 1
ATOM 739 C CA . ALA A 1 94 ? 4.990 -0.974 16.128 1.00 59.69 94 ALA A CA 1
ATOM 740 C C . ALA A 1 94 ? 4.307 -2.294 16.532 1.00 59.69 94 ALA A C 1
ATOM 742 O O . ALA A 1 94 ? 4.864 -3.375 16.347 1.00 59.69 94 ALA A O 1
ATOM 743 N N . SER A 1 95 ? 3.080 -2.199 17.075 1.00 59.56 95 SER A N 1
ATOM 744 C CA . SER A 1 95 ? 2.273 -3.362 17.477 1.00 59.56 95 SER A CA 1
ATOM 745 C C . SER A 1 95 ? 1.960 -4.274 16.283 1.00 59.56 95 SER A C 1
ATOM 747 O O . SER A 1 95 ? 1.754 -3.807 15.159 1.00 59.56 95 SER A O 1
ATOM 749 N N . LYS A 1 96 ? 1.891 -5.587 16.533 1.00 65.69 96 LYS A N 1
ATOM 750 C CA . LYS A 1 96 ? 1.701 -6.631 15.508 1.00 65.69 96 LYS A CA 1
ATOM 751 C C . LYS A 1 96 ? 0.334 -6.598 14.796 1.00 65.69 96 LYS A C 1
ATOM 753 O O . LYS A 1 96 ? 0.096 -7.433 13.935 1.00 65.69 96 LYS A O 1
ATOM 758 N N . THR A 1 97 ? -0.569 -5.686 15.163 1.00 72.38 97 THR A N 1
ATOM 759 C CA . THR A 1 97 ? -2.002 -5.769 14.822 1.00 72.38 97 THR A CA 1
ATOM 760 C C . THR A 1 97 ? -2.600 -4.487 14.232 1.00 72.38 97 THR A C 1
ATOM 762 O O . THR A 1 97 ? -3.812 -4.407 14.079 1.00 72.38 97 THR A O 1
ATOM 765 N N . GLY A 1 98 ? -1.795 -3.468 13.913 1.00 78.38 98 GLY A N 1
ATOM 766 C CA . GLY A 1 98 ? -2.291 -2.207 13.339 1.00 78.38 98 GLY A CA 1
ATOM 767 C C . GLY A 1 98 ? -2.240 -2.156 11.804 1.00 78.38 98 GLY A C 1
ATOM 768 O O . GLY A 1 98 ? -1.468 -2.910 11.209 1.00 78.38 98 GLY A O 1
ATOM 769 N N . PRO A 1 99 ? -3.002 -1.249 11.162 1.00 86.56 99 PRO A N 1
ATOM 770 C CA . PRO A 1 99 ? -2.907 -0.995 9.727 1.00 86.56 99 PRO A CA 1
ATOM 771 C C . PRO A 1 99 ? -1.498 -0.623 9.255 1.00 86.56 99 PRO A C 1
ATOM 773 O O . PRO A 1 99 ? -0.728 0.011 9.982 1.00 86.56 99 PRO A O 1
ATOM 776 N N . VAL A 1 100 ? -1.193 -0.977 8.008 1.00 87.44 100 VAL A N 1
ATOM 777 C CA . VAL A 1 100 ? 0.061 -0.649 7.322 1.00 87.44 100 VAL A CA 1
ATOM 778 C C . VAL A 1 100 ? -0.256 -0.097 5.939 1.00 87.44 100 VAL A C 1
ATOM 780 O O . VAL A 1 100 ? -0.954 -0.746 5.166 1.00 87.44 100 VAL A O 1
ATOM 783 N N . LEU A 1 101 ? 0.289 1.078 5.617 1.00 89.75 101 LEU A N 1
ATOM 784 C CA . LEU A 1 101 ? 0.170 1.698 4.299 1.00 89.75 101 LEU A CA 1
ATOM 785 C C . LEU A 1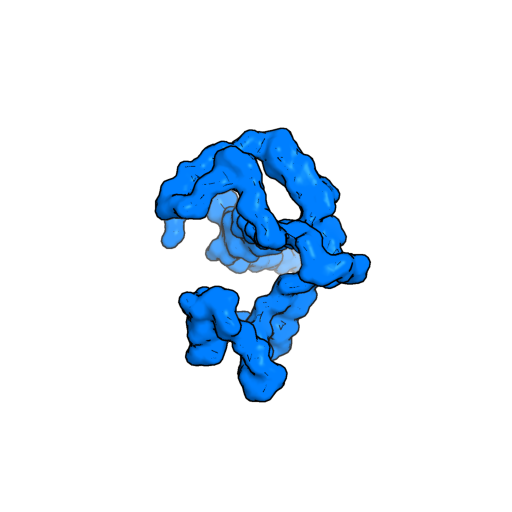 101 ? 1.555 1.829 3.674 1.00 89.75 101 LEU A C 1
ATOM 787 O O . LEU A 1 101 ? 2.403 2.535 4.209 1.00 89.75 101 LEU A O 1
ATOM 791 N N . VAL A 1 102 ? 1.773 1.172 2.538 1.00 89.75 102 VAL A N 1
ATOM 792 C CA . VAL A 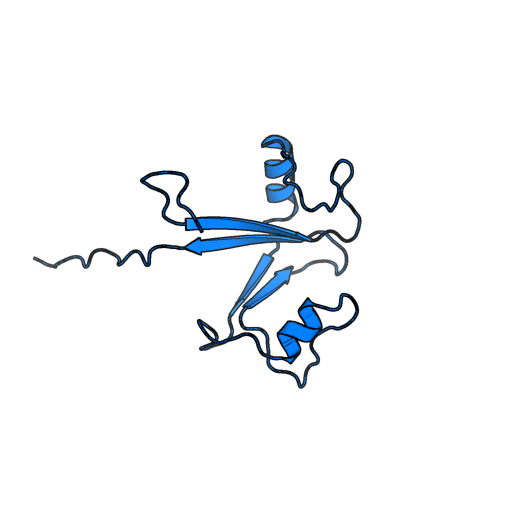1 102 ? 3.034 1.231 1.786 1.00 89.75 102 VAL A CA 1
ATOM 793 C C . VAL A 1 102 ? 2.823 1.928 0.449 1.00 89.75 102 VAL A C 1
ATOM 795 O O . VAL A 1 102 ? 1.815 1.713 -0.224 1.00 89.75 102 VAL A O 1
ATOM 798 N N . ARG A 1 103 ? 3.802 2.741 0.047 1.00 88.25 103 ARG A N 1
ATOM 799 C CA . ARG A 1 103 ? 3.873 3.347 -1.286 1.00 88.25 103 ARG A CA 1
ATOM 800 C C . ARG A 1 103 ? 4.944 2.637 -2.108 1.00 88.25 103 ARG A C 1
ATOM 802 O O . ARG A 1 103 ? 6.097 2.541 -1.689 1.00 88.25 103 ARG A O 1
ATOM 809 N N . VAL A 1 104 ? 4.548 2.161 -3.280 1.00 87.19 104 VAL A N 1
ATOM 810 C CA . VAL A 1 104 ? 5.409 1.494 -4.252 1.00 87.19 104 VAL A CA 1
ATOM 811 C C . VAL A 1 104 ? 5.426 2.327 -5.525 1.00 87.19 104 VAL A C 1
ATOM 813 O O . VAL A 1 104 ? 4.418 2.459 -6.216 1.00 87.19 104 VAL A O 1
ATOM 816 N N . GLU A 1 105 ? 6.584 2.896 -5.834 1.00 85.94 105 GLU A N 1
ATOM 817 C CA . GLU A 1 105 ? 6.801 3.628 -7.078 1.00 85.94 105 GLU A CA 1
ATOM 818 C C . GLU A 1 105 ? 7.164 2.650 -8.199 1.00 85.94 105 GLU A C 1
ATOM 820 O O . GLU A 1 105 ? 8.199 1.984 -8.156 1.00 85.94 105 GLU A O 1
ATOM 825 N N . LEU A 1 106 ? 6.313 2.573 -9.218 1.00 83.31 106 LEU A N 1
ATOM 826 C CA . LEU A 1 106 ? 6.535 1.800 -10.432 1.00 83.31 106 LEU A CA 1
ATOM 827 C C . LEU A 1 106 ? 7.007 2.739 -11.541 1.00 83.31 106 LEU A C 1
ATOM 829 O O . LEU A 1 106 ? 6.210 3.415 -12.186 1.00 83.31 106 LEU A O 1
ATOM 833 N N . GLN A 1 107 ? 8.315 2.793 -11.777 1.00 80.19 107 GLN A N 1
ATOM 834 C CA . GLN A 1 107 ? 8.887 3.628 -12.835 1.00 80.19 107 GLN A CA 1
ATOM 835 C C . GLN A 1 107 ? 8.862 2.894 -14.183 1.00 80.19 107 GLN A C 1
ATOM 837 O O . GLN A 1 107 ? 9.419 1.805 -14.315 1.00 80.19 107 GLN A O 1
ATOM 842 N N . TYR A 1 108 ? 8.257 3.501 -15.210 1.00 72.50 108 TYR A N 1
ATOM 843 C CA . TYR A 1 108 ? 8.219 2.934 -16.570 1.00 72.50 108 TYR A CA 1
ATOM 844 C C . TYR A 1 108 ? 9.379 3.381 -17.445 1.00 72.50 108 TYR A C 1
ATOM 846 O O . TYR A 1 108 ? 9.637 2.796 -18.496 1.00 72.50 108 TYR A O 1
ATOM 854 N N . ILE A 1 109 ? 10.071 4.436 -17.028 1.00 64.50 109 ILE A N 1
ATOM 855 C CA . ILE A 1 109 ? 11.240 4.964 -17.708 1.00 64.50 109 ILE A CA 1
ATOM 856 C C . ILE A 1 109 ? 12.371 4.943 -16.689 1.00 64.50 109 ILE A C 1
ATOM 858 O O . ILE A 1 109 ? 12.286 5.600 -15.656 1.00 64.50 109 ILE A O 1
ATOM 862 N N . ARG A 1 110 ? 13.459 4.219 -16.988 1.00 56.25 110 ARG A N 1
ATOM 863 C CA . ARG A 1 110 ? 14.740 4.485 -16.325 1.00 56.25 110 ARG A CA 1
ATOM 864 C C . ARG A 1 110 ? 15.154 5.887 -16.742 1.00 56.25 110 ARG A C 1
ATOM 866 O O . ARG A 1 110 ? 15.708 6.067 -17.828 1.00 56.25 110 ARG A O 1
ATOM 873 N N . THR A 1 111 ? 14.859 6.882 -15.917 1.00 48.97 111 THR A N 1
ATOM 874 C CA . THR A 1 111 ? 15.365 8.234 -16.126 1.00 48.97 111 THR A CA 1
ATOM 875 C C . THR A 1 111 ? 16.883 8.155 -16.008 1.00 48.97 111 THR A C 1
ATOM 877 O O . THR A 1 111 ? 17.433 8.098 -14.910 1.00 48.97 111 THR A O 1
ATOM 880 N N . ARG A 1 112 ? 17.590 8.081 -17.143 1.00 48.62 112 ARG A N 1
ATOM 881 C CA . ARG A 1 112 ? 19.037 8.301 -17.153 1.00 48.62 112 ARG A CA 1
ATOM 882 C C . ARG A 1 112 ? 19.240 9.726 -16.659 1.00 48.62 112 ARG A C 1
ATOM 884 O O . ARG A 1 112 ? 18.842 10.665 -17.346 1.00 48.62 112 ARG A O 1
ATOM 891 N N . LEU A 1 113 ? 19.818 9.880 -15.469 1.00 45.84 113 LEU A N 1
ATOM 892 C CA . LEU A 1 113 ? 20.247 11.191 -14.996 1.00 45.84 113 LEU A CA 1
ATOM 893 C C . LEU A 1 113 ? 21.123 11.822 -16.090 1.00 45.84 113 LEU A C 1
ATOM 895 O O . LEU A 1 113 ? 21.996 11.132 -16.633 1.00 45.84 113 LEU A O 1
ATOM 899 N N . PRO A 1 114 ? 20.904 13.096 -16.455 1.00 46.38 114 PRO A N 1
ATOM 900 C CA . PRO A 1 114 ? 21.772 13.760 -17.408 1.00 46.38 114 PRO A CA 1
ATOM 901 C C . PRO A 1 114 ? 23.191 13.767 -16.837 1.00 46.38 114 PRO A C 1
ATOM 903 O O . PRO A 1 114 ? 23.447 14.322 -15.767 1.00 46.38 114 PRO A O 1
ATOM 906 N N . VAL A 1 115 ? 24.122 13.128 -17.550 1.00 52.59 115 VAL A N 1
ATOM 907 C CA . VAL A 1 115 ? 25.552 13.226 -17.253 1.00 52.59 115 VAL A CA 1
ATOM 908 C C . VAL A 1 115 ? 25.912 14.703 -17.363 1.00 52.59 115 VAL A C 1
ATOM 910 O O . VAL A 1 115 ? 25.917 15.259 -18.464 1.00 52.59 115 VAL A O 1
ATOM 913 N N . LYS A 1 116 ? 26.192 15.357 -16.228 1.00 53.72 116 LYS A N 1
ATOM 914 C CA . LYS A 1 116 ? 26.826 16.679 -16.220 1.00 53.72 116 LYS A CA 1
ATOM 915 C C . LYS A 1 116 ? 28.154 16.535 -16.960 1.00 53.72 116 LYS A C 1
ATOM 917 O O . LYS A 1 116 ? 29.132 16.054 -16.392 1.00 53.72 116 LYS A O 1
ATOM 922 N N . ARG A 1 117 ? 28.194 16.935 -18.233 1.00 51.25 117 ARG A N 1
ATOM 923 C CA . ARG A 1 117 ? 29.457 17.164 -18.934 1.00 51.25 117 ARG A CA 1
ATOM 924 C C . ARG A 1 117 ? 30.152 18.302 -18.194 1.00 51.25 117 ARG A C 1
ATOM 926 O O . ARG A 1 117 ? 29.694 19.441 -18.257 1.00 51.25 117 ARG A O 1
ATOM 933 N N . ARG A 1 118 ? 31.204 17.975 -17.440 1.00 55.91 118 ARG A N 1
ATOM 934 C CA . ARG A 1 118 ? 32.167 18.977 -16.981 1.00 55.91 118 ARG A CA 1
ATOM 935 C C . ARG A 1 118 ? 32.748 19.621 -18.245 1.00 55.91 118 ARG A C 1
ATOM 937 O O . ARG A 1 118 ? 33.241 18.897 -19.108 1.00 55.91 118 ARG A O 1
ATOM 944 N N . ARG A 1 119 ? 32.547 20.931 -18.386 1.00 60.03 119 ARG A N 1
ATOM 945 C CA . ARG A 1 119 ? 33.338 21.767 -19.291 1.00 60.03 119 ARG A CA 1
ATOM 946 C C . ARG A 1 119 ? 34.676 22.053 -18.633 1.00 60.03 119 ARG A C 1
ATOM 948 O O . ARG A 1 119 ? 34.679 22.120 -17.382 1.00 60.03 119 ARG A O 1
#

Secondary structure (DSSP, 8-state):
---SSTT--EEEEEEEE-SSPPTT----SS--PPPHHHHHHHHHHHGGGEEEEE-TT-TTPPPPHHHHHHHH-TTPPPPTTSPPPSEEEEESS--TTS-EEEEEEEESS----------

Organism: NCBI:txid506522

Nearest PDB structures (foldseek):
  1h5w-assembly1_C  TM=2.968E-01  e=8.617E+00  Salasvirus phi29

Radius of gyration: 18.06 Å; Cα contacts (8 Å, |Δi|>4): 104; chains: 1; bounding box: 51×44×40 Å

Solvent-accessible surface area (backbone atoms only — not comparable to full-atom values): 8076 Å² total; per-residue (Å²): 141,81,77,91,50,96,82,59,52,57,50,78,50,72,51,75,49,59,83,59,87,56,89,97,63,78,97,65,99,62,92,77,90,78,55,70,68,62,50,51,51,50,45,69,75,26,40,85,37,57,43,78,47,70,39,86,90,30,81,91,60,78,82,49,71,64,57,52,51,26,73,73,32,98,87,42,73,80,55,92,92,46,85,76,63,48,66,45,78,45,72,56,92,66,73,99,70,63,59,43,32,47,80,44,80,45,70,76,53,88,76,73,74,80,78,79,76,80,125

Sequence (119 aa):
MKRSRVDHVGENVIVLVTPTPIEGLAITDKAQRLSDETFALWEKSWGAQTGRLEMTNGEGKPWTRQEKEAGANSTRSLKEDEPAPQTIYYRRGASKTGPVLVRVELQYIRTRLPVKRRR

pLDDT: mean 80.15, std 11.4, range [45.84, 94.31]

Foldseek 3Di:
DDDPDPPCFWDKDKDKDALDDDPPDDPDPDDDDDDPVVVVVCCVVAVVFKDKDADDVLPPDDDDPLNVVCVVDVPDDDDPPDDDDRMDMDGHPDDPHGMHMDIDIGGPDPPPDPDPPDD

Mean predicted aligned error: 9.67 Å